Protein AF-A0A7Y1MMQ5-F1 (afdb_monomer)

pLDDT: mean 91.41, std 6.08, range [56.22, 96.56]

Radius of gyration: 12.23 Å; Cα contacts (8 Å, |Δi|>4): 126; chains: 1; bounding box: 31×23×30 Å

Secondary structure (DSSP, 8-state):
--HHHHHHHHHHHHHHTT---SS-S--SS--SBS--EEEE-TTS-EEEEEEETTEEEEEEEES-HHHHHHHHHHHHS--

Organism: NCBI:txid78544

Nearest PDB structures (foldseek):
  9gco-assembly1_C  TM=5.067E-01  e=1.781E+00  Xenorhabdus bovienii SS-2004
  7t3b-assembly1_E  TM=3.721E-01  e=6.792E-01  Homo sapiens
  4g6h-assembly1_A  TM=3.417E-01  e=9.366E-01  Saccharomyces cerevisiae S288C
  8fw5-assembly1_E  TM=3.692E-01  e=1.781E+00  Escherichia coli
  5yjw-assembly1_A-2  TM=3.474E-01  e=2.160E+00  Saccharomyces cerevisiae S288C

Foldseek 3Di:
DDVVLLFVLLQVVCVVVVHGDPDQPEAQDADQCFDWHWDQDPVQKIWTWGHHNNHTPDIDIDSDSNVVSVVSVCVVPPD

Sequence (79 aa):
MKIEQIAECFFKYANEQGNPYDKFPLGTEVDEFGAPYIEISGSGKLAIVAKDRGEECLRKETTSPEVLAKWVYEVFNKD

Mean predicted aligned error: 3.59 Å

Solvent-accessible surface area (backbone atoms only — not comparable to full-atom values): 4607 Å² total; per-residue (Å²): 130,58,72,67,59,28,42,53,37,27,50,53,50,29,46,74,72,73,54,73,65,98,63,75,93,66,53,68,64,88,40,47,80,49,48,68,21,42,47,77,44,96,87,45,43,36,30,46,35,18,14,48,82,75,43,77,77,41,78,51,76,44,73,48,49,58,62,51,19,50,51,54,51,49,70,80,66,60,130

Structure (mmCIF, N/CA/C/O backbone):
data_AF-A0A7Y1MMQ5-F1
#
_entry.id   AF-A0A7Y1MMQ5-F1
#
loop_
_atom_site.group_PDB
_atom_site.id
_atom_si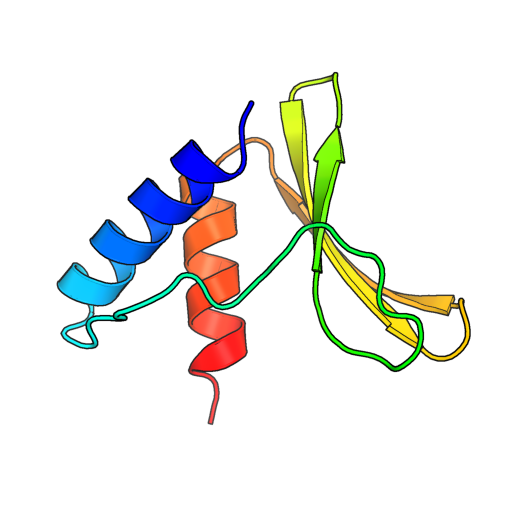te.type_symbol
_atom_site.label_atom_id
_atom_site.label_alt_id
_atom_site.label_comp_id
_atom_site.label_asym_id
_atom_site.label_entity_id
_atom_site.label_seq_id
_atom_site.pdbx_PDB_ins_code
_atom_site.Cartn_x
_atom_site.Cartn_y
_atom_site.Cartn_z
_atom_site.occupancy
_atom_site.B_iso_or_equiv
_atom_site.auth_seq_id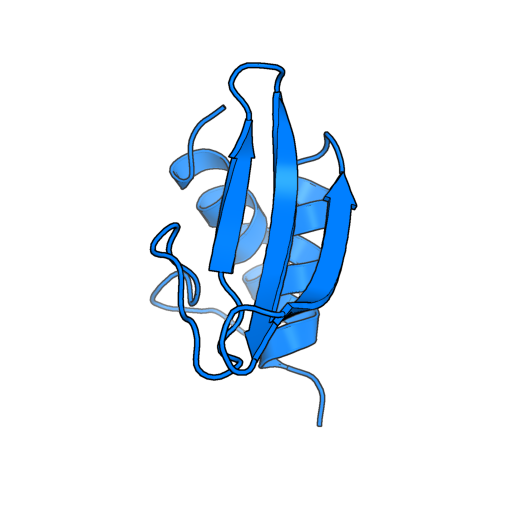
_atom_site.auth_comp_id
_atom_site.auth_asym_id
_atom_site.auth_atom_id
_atom_site.pdbx_PDB_model_num
ATOM 1 N N . MET A 1 1 ? 10.189 3.965 8.056 1.00 68.81 1 MET A N 1
ATOM 2 C CA . MET A 1 1 ? 8.790 3.499 7.961 1.00 68.81 1 MET A CA 1
ATOM 3 C C . MET A 1 1 ? 8.801 2.145 7.283 1.00 68.81 1 MET A C 1
ATOM 5 O O . MET A 1 1 ? 9.701 1.917 6.483 1.00 68.81 1 MET A O 1
ATOM 9 N N . LYS A 1 2 ? 7.898 1.244 7.654 1.00 82.25 2 LYS A N 1
ATOM 10 C CA . LYS A 1 2 ? 7.926 -0.162 7.233 1.00 82.25 2 LYS A CA 1
ATOM 11 C C . LYS A 1 2 ? 6.628 -0.539 6.513 1.00 82.25 2 LYS A C 1
ATOM 13 O O . LYS A 1 2 ? 5.596 0.064 6.805 1.00 82.25 2 LYS A O 1
ATOM 18 N N . ILE A 1 3 ? 6.678 -1.501 5.587 1.00 86.69 3 ILE A N 1
ATOM 19 C CA . ILE A 1 3 ? 5.497 -1.936 4.818 1.00 86.69 3 ILE A CA 1
ATOM 20 C C . ILE A 1 3 ? 4.407 -2.498 5.739 1.00 86.69 3 ILE A C 1
ATOM 22 O O . ILE A 1 3 ? 3.221 -2.288 5.504 1.00 86.69 3 ILE A O 1
ATOM 26 N N . GLU A 1 4 ? 4.815 -3.101 6.853 1.00 90.56 4 GLU A N 1
ATOM 27 C CA . GLU A 1 4 ? 3.949 -3.644 7.894 1.00 90.56 4 GLU A CA 1
ATOM 28 C C . GLU A 1 4 ? 2.987 -2.582 8.452 1.00 90.56 4 GLU A C 1
ATOM 30 O O . GLU A 1 4 ? 1.798 -2.849 8.577 1.00 90.56 4 GLU A O 1
ATOM 35 N N . GLN A 1 5 ? 3.452 -1.346 8.670 1.00 91.81 5 GLN A N 1
ATOM 36 C CA . GLN A 1 5 ? 2.600 -0.261 9.182 1.00 91.81 5 GLN A CA 1
ATOM 37 C C . GLN A 1 5 ? 1.526 0.159 8.170 1.00 91.81 5 GLN A C 1
ATOM 39 O O . GLN A 1 5 ? 0.411 0.516 8.541 1.00 91.81 5 GLN A O 1
ATOM 44 N N . ILE A 1 6 ? 1.860 0.125 6.878 1.00 93.00 6 ILE A N 1
ATOM 45 C CA . ILE A 1 6 ? 0.913 0.431 5.800 1.00 93.00 6 ILE A CA 1
ATOM 46 C C . ILE A 1 6 ? -0.132 -0.686 5.714 1.00 93.00 6 ILE A C 1
ATOM 48 O O . ILE A 1 6 ? -1.323 -0.399 5.592 1.00 93.00 6 ILE A O 1
ATOM 52 N N . ALA A 1 7 ? 0.303 -1.944 5.829 1.00 94.44 7 ALA A N 1
ATOM 53 C CA . ALA A 1 7 ? -0.582 -3.101 5.836 1.00 94.44 7 ALA A CA 1
ATOM 54 C C . ALA A 1 7 ? -1.563 -3.062 7.022 1.00 94.44 7 ALA A C 1
ATOM 56 O O . ALA A 1 7 ? -2.757 -3.275 6.825 1.00 94.44 7 ALA A O 1
ATOM 57 N N . GLU A 1 8 ? -1.108 -2.710 8.229 1.00 95.44 8 GLU A N 1
ATOM 58 C CA . GLU A 1 8 ? -1.982 -2.523 9.398 1.00 95.44 8 GLU A CA 1
ATOM 59 C C . GLU A 1 8 ? -3.065 -1.461 9.147 1.00 95.44 8 GLU A C 1
ATOM 61 O O . GLU A 1 8 ? -4.252 -1.711 9.381 1.00 95.44 8 GLU A O 1
ATOM 66 N N . CYS A 1 9 ? -2.681 -0.293 8.615 1.00 95.94 9 CYS A N 1
ATOM 67 C CA . CYS A 1 9 ? -3.633 0.753 8.235 1.00 95.94 9 CYS A CA 1
ATOM 68 C C . CYS A 1 9 ? -4.635 0.263 7.181 1.00 95.94 9 CYS A C 1
ATOM 70 O O . CYS A 1 9 ? -5.820 0.587 7.263 1.00 95.94 9 CYS A O 1
ATOM 72 N N . PHE A 1 10 ? -4.175 -0.526 6.209 1.00 96.50 10 PHE A N 1
ATOM 73 C CA . PHE A 1 10 ? -5.021 -1.082 5.159 1.00 96.50 10 PHE A CA 1
ATOM 74 C C . PHE A 1 10 ? -6.044 -2.067 5.708 1.00 96.50 10 PHE A C 1
ATOM 76 O O . PHE A 1 10 ? -7.228 -1.901 5.435 1.00 96.50 10 PHE A O 1
ATOM 83 N N . PHE A 1 11 ? -5.630 -3.048 6.513 1.00 96.50 11 PHE A N 1
ATOM 84 C CA . PHE A 1 11 ? -6.562 -4.028 7.074 1.00 96.50 11 PHE A CA 1
ATOM 85 C C . PHE A 1 11 ? -7.599 -3.367 7.975 1.00 96.50 11 PHE A C 1
ATOM 87 O O . PHE A 1 11 ? -8.775 -3.723 7.924 1.00 96.50 11 PHE A O 1
ATOM 94 N N . LYS A 1 12 ? -7.188 -2.370 8.768 1.00 96.56 12 LYS A N 1
ATOM 95 C CA . LYS A 1 12 ? -8.126 -1.569 9.554 1.00 96.56 12 LYS A CA 1
ATOM 96 C C . LYS A 1 12 ? -9.153 -0.883 8.650 1.00 96.56 12 LYS A C 1
ATOM 98 O O . LYS A 1 12 ? -10.348 -1.046 8.871 1.00 96.56 12 LYS A O 1
ATOM 103 N N . TYR A 1 13 ? -8.695 -0.170 7.622 1.00 96.06 13 TYR A N 1
ATOM 104 C CA . TYR A 1 13 ? -9.580 0.547 6.708 1.00 96.06 13 TYR A CA 1
ATOM 105 C C . TYR A 1 13 ? -10.517 -0.398 5.938 1.00 96.06 13 TYR A C 1
ATOM 107 O O . TYR A 1 13 ? -11.714 -0.147 5.864 1.00 96.06 13 TYR A O 1
ATOM 115 N N . ALA A 1 14 ? -10.002 -1.514 5.423 1.00 95.88 14 ALA A N 1
ATOM 116 C CA . ALA A 1 14 ? -10.771 -2.517 4.692 1.00 95.88 14 ALA A CA 1
ATOM 117 C C . ALA A 1 14 ? -11.873 -3.153 5.563 1.00 95.88 14 ALA A C 1
ATOM 119 O O . ALA A 1 14 ? -13.021 -3.275 5.132 1.00 95.88 14 ALA A O 1
ATOM 120 N N . ASN A 1 15 ? -11.558 -3.460 6.828 1.00 95.81 15 ASN A N 1
ATOM 121 C CA . ASN A 1 15 ? -12.548 -3.898 7.815 1.00 95.81 15 ASN A CA 1
ATOM 122 C C . ASN A 1 15 ? -13.626 -2.832 8.069 1.00 95.81 15 ASN A C 1
ATOM 124 O O . ASN A 1 15 ? -14.807 -3.164 8.122 1.00 95.81 15 ASN A O 1
ATOM 128 N N . GLU A 1 16 ? -13.245 -1.556 8.195 1.00 95.38 16 GLU A N 1
ATOM 129 C CA . GLU A 1 16 ? -14.190 -0.438 8.363 1.00 95.38 16 GLU A CA 1
ATOM 130 C C . GLU A 1 16 ? -15.114 -0.256 7.145 1.00 95.38 16 GLU A C 1
ATOM 132 O O . GLU A 1 16 ? -16.253 0.176 7.310 1.00 95.38 16 GLU A O 1
ATOM 137 N N . GLN A 1 17 ? -14.658 -0.612 5.938 1.00 94.81 17 GLN A N 1
ATOM 138 C CA . GLN A 1 17 ? -15.487 -0.630 4.724 1.00 94.81 17 GLN A CA 1
ATOM 139 C C . GLN A 1 17 ? -16.380 -1.880 4.606 1.00 94.81 17 GLN A C 1
ATOM 141 O O . GLN A 1 17 ? -17.172 -1.976 3.672 1.00 94.81 17 GLN A O 1
ATOM 146 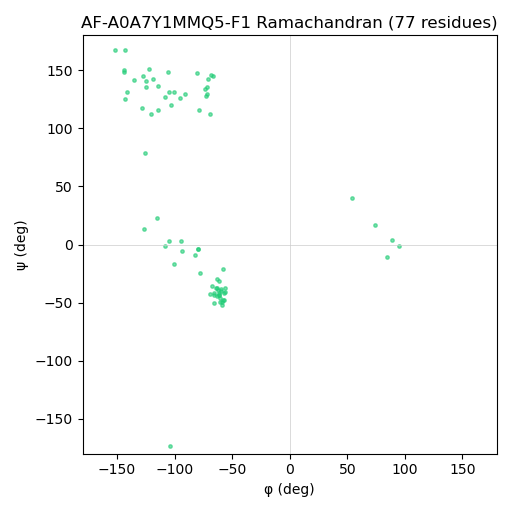N N . GLY A 1 18 ? -16.271 -2.845 5.526 1.00 94.38 18 GLY A N 1
ATOM 147 C CA . GLY A 1 18 ? -17.015 -4.106 5.462 1.00 94.38 18 GLY A CA 1
ATOM 148 C C . GLY A 1 18 ? -16.499 -5.084 4.402 1.00 94.38 18 GLY A C 1
ATOM 149 O O . GLY A 1 18 ? -17.210 -6.025 4.057 1.00 94.38 18 GLY A O 1
ATOM 150 N N . ASN A 1 19 ? -15.277 -4.883 3.900 1.00 93.81 19 ASN A N 1
ATOM 151 C CA . ASN A 1 19 ? -14.632 -5.743 2.911 1.00 93.81 19 ASN A CA 1
ATOM 152 C C . ASN A 1 19 ? -13.258 -6.203 3.433 1.00 93.81 19 ASN A C 1
ATOM 154 O O . ASN A 1 19 ? -12.235 -5.606 3.089 1.00 93.81 19 ASN A O 1
ATOM 158 N N . PRO A 1 20 ? -13.214 -7.199 4.334 1.00 92.88 20 PRO A N 1
ATOM 159 C CA . PRO A 1 20 ? -11.971 -7.671 4.934 1.00 92.88 20 PRO A CA 1
ATOM 160 C C . PRO A 1 20 ? -11.057 -8.336 3.897 1.00 92.88 20 PRO A C 1
ATOM 162 O O . PRO A 1 20 ? -11.514 -9.035 2.997 1.00 92.88 20 PRO A O 1
ATOM 165 N N . TYR A 1 21 ? -9.748 -8.161 4.067 1.00 94.00 21 TYR A N 1
ATOM 166 C CA . TYR A 1 21 ? -8.720 -8.791 3.236 1.00 94.00 21 TYR A CA 1
ATOM 167 C C . TYR A 1 21 ? -7.895 -9.776 4.065 1.00 94.00 21 TYR A C 1
ATOM 169 O O . TYR A 1 21 ? -7.438 -9.427 5.151 1.00 94.00 21 TYR A O 1
ATOM 177 N N . ASP A 1 22 ? -7.611 -10.956 3.509 1.00 91.56 22 ASP A N 1
ATOM 178 C CA . ASP A 1 22 ? -6.714 -11.943 4.134 1.00 91.56 22 ASP A CA 1
ATOM 179 C C . ASP A 1 22 ? -5.228 -11.591 3.964 1.00 91.56 22 ASP A C 1
ATOM 181 O O . ASP A 1 22 ? -4.372 -12.031 4.731 1.00 91.56 22 ASP A O 1
ATOM 185 N N . LYS A 1 23 ? -4.903 -10.813 2.924 1.00 93.12 23 LYS A N 1
ATOM 186 C CA . LYS A 1 23 ? -3.535 -10.402 2.600 1.00 93.12 23 LYS A CA 1
ATOM 187 C C . LYS A 1 23 ? -3.487 -8.989 2.043 1.00 93.12 23 LYS A C 1
ATOM 189 O O . LYS A 1 23 ? -4.414 -8.537 1.373 1.00 93.12 23 LYS A O 1
ATOM 194 N N . PHE A 1 24 ? -2.368 -8.319 2.285 1.00 92.06 24 PHE A N 1
ATOM 195 C CA . PHE A 1 24 ? -2.105 -7.014 1.701 1.00 92.06 24 PHE A CA 1
ATOM 196 C C . PHE A 1 24 ? -1.803 -7.181 0.198 1.00 92.06 24 PHE A C 1
ATOM 198 O O . PHE A 1 24 ? -0.991 -8.041 -0.151 1.00 92.06 24 PHE A O 1
ATOM 205 N N . PRO A 1 25 ? -2.465 -6.429 -0.702 1.00 90.69 25 PRO A N 1
ATOM 206 C CA . PRO A 1 25 ? -2.426 -6.721 -2.136 1.00 90.69 25 PRO A CA 1
ATOM 207 C C . PRO A 1 25 ? -1.190 -6.171 -2.862 1.00 90.69 25 PRO A C 1
ATOM 209 O O . PRO A 1 25 ? -0.989 -6.512 -4.024 1.00 90.69 25 PRO A O 1
ATOM 212 N N . LEU A 1 26 ? -0.370 -5.340 -2.208 1.00 91.31 26 LEU A N 1
ATOM 213 C CA . LEU A 1 26 ? 0.800 -4.707 -2.818 1.00 91.31 26 LEU A CA 1
ATOM 214 C C . LEU A 1 26 ? 2.113 -5.096 -2.148 1.00 91.31 26 LEU A C 1
ATOM 216 O O . LEU A 1 26 ? 2.209 -5.190 -0.926 1.00 91.31 26 LEU A O 1
ATOM 220 N N . GLY A 1 27 ? 3.142 -5.244 -2.977 1.00 91.25 27 GLY A N 1
ATOM 221 C CA . GLY A 1 27 ? 4.534 -5.347 -2.554 1.00 91.25 27 GLY A CA 1
ATOM 222 C C . GLY A 1 27 ? 5.314 -4.055 -2.805 1.00 91.25 27 GLY A C 1
ATOM 223 O O . GLY A 1 27 ? 4.767 -3.033 -3.220 1.00 91.25 27 GLY A O 1
ATOM 224 N N . THR A 1 28 ? 6.621 -4.127 -2.562 1.00 90.81 28 THR A N 1
ATOM 225 C CA . THR A 1 28 ? 7.602 -3.074 -2.888 1.00 90.81 28 THR A CA 1
ATOM 226 C C . THR A 1 28 ? 8.462 -3.423 -4.103 1.00 90.81 28 THR A C 1
ATOM 228 O O . THR A 1 28 ? 9.400 -2.697 -4.422 1.00 90.81 28 THR A O 1
ATOM 231 N N . GLU A 1 29 ? 8.203 -4.565 -4.739 1.00 90.69 29 GLU A N 1
ATOM 232 C CA . GLU A 1 29 ? 8.905 -4.978 -5.952 1.00 90.69 29 GLU A CA 1
ATOM 233 C C . GLU A 1 29 ? 8.417 -4.143 -7.135 1.00 90.69 29 GLU A C 1
ATOM 235 O O . GLU A 1 29 ? 7.217 -3.933 -7.298 1.00 90.69 29 GLU A O 1
ATOM 240 N N . VAL A 1 30 ? 9.360 -3.639 -7.931 1.00 88.94 30 VAL A N 1
ATOM 241 C CA . VAL A 1 30 ? 9.054 -2.826 -9.109 1.00 88.94 30 VAL A CA 1
ATOM 242 C C . VAL A 1 30 ? 8.489 -3.730 -10.198 1.00 88.94 30 VAL A C 1
ATOM 244 O O . VAL A 1 30 ? 9.126 -4.710 -10.579 1.00 88.94 30 VAL A O 1
ATOM 247 N N . ASP A 1 31 ? 7.330 -3.352 -10.725 1.00 85.81 31 ASP A N 1
ATOM 248 C CA . ASP A 1 31 ? 6.719 -3.969 -11.899 1.00 85.81 31 ASP A CA 1
ATOM 249 C C . ASP A 1 31 ? 6.813 -3.000 -13.089 1.00 85.81 31 ASP A C 1
ATOM 251 O O . ASP A 1 31 ? 6.444 -1.828 -12.978 1.00 85.81 31 ASP A O 1
ATOM 255 N N . GLU A 1 32 ? 7.360 -3.472 -14.213 1.00 84.62 32 GLU A N 1
ATOM 256 C CA . GLU A 1 32 ? 7.541 -2.676 -15.439 1.00 84.62 32 GLU A CA 1
ATOM 257 C C . GLU A 1 32 ? 6.392 -2.833 -16.451 1.00 84.62 32 GLU A C 1
ATOM 259 O O . GLU A 1 32 ? 6.458 -2.275 -17.545 1.00 84.62 32 GLU A O 1
ATOM 264 N N . PHE A 1 33 ? 5.346 -3.590 -16.122 1.00 86.38 33 PHE A N 1
ATOM 265 C CA . PHE A 1 33 ? 4.227 -3.945 -17.001 1.00 86.38 33 PHE A CA 1
ATOM 266 C C . PHE A 1 33 ? 2.885 -3.372 -16.521 1.00 86.38 33 PHE A C 1
ATOM 268 O O . PHE A 1 33 ? 1.816 -3.862 -16.887 1.00 86.38 33 PHE A O 1
ATOM 275 N N . GLY A 1 34 ? 2.930 -2.307 -15.726 1.00 85.19 34 GLY A N 1
ATOM 276 C CA . GLY A 1 34 ? 1.778 -1.504 -15.333 1.00 85.19 34 GLY A CA 1
ATOM 277 C C . GLY A 1 34 ? 1.155 -1.897 -13.999 1.00 85.19 34 GLY A C 1
ATOM 278 O O . GLY A 1 34 ? 0.210 -1.229 -13.574 1.00 85.19 34 GLY A O 1
ATOM 279 N N . ALA A 1 35 ? 1.657 -2.931 -13.313 1.00 89.75 35 ALA A N 1
ATOM 280 C CA . ALA A 1 35 ? 1.127 -3.262 -11.997 1.00 89.75 35 ALA A CA 1
ATOM 281 C C . ALA A 1 35 ? 1.567 -2.211 -10.955 1.00 89.75 35 ALA A C 1
ATOM 283 O O . ALA A 1 35 ? 2.729 -1.792 -10.937 1.00 89.75 35 ALA A O 1
ATOM 284 N N . PRO A 1 36 ? 0.655 -1.755 -10.079 1.00 93.62 36 PRO A N 1
ATOM 285 C CA . PRO A 1 36 ? 1.015 -0.838 -9.014 1.00 93.62 36 PRO A CA 1
ATOM 286 C C . PRO A 1 36 ? 1.902 -1.525 -7.969 1.00 93.62 36 PRO A C 1
ATOM 288 O O . PRO A 1 36 ? 1.712 -2.696 -7.650 1.00 93.62 36 PRO A O 1
ATOM 291 N N . TYR A 1 37 ? 2.827 -0.769 -7.386 1.00 94.19 37 TYR A N 1
ATOM 292 C CA . TYR A 1 37 ? 3.694 -1.176 -6.283 1.00 94.19 37 TYR A CA 1
ATOM 293 C C . TYR A 1 37 ? 3.925 -0.006 -5.316 1.00 94.19 37 TYR A C 1
ATOM 295 O O . TYR A 1 37 ? 3.578 1.145 -5.604 1.00 94.19 37 TYR A O 1
ATOM 303 N N . ILE A 1 38 ? 4.474 -0.296 -4.135 1.00 94.25 38 ILE A N 1
ATOM 304 C CA . ILE A 1 38 ? 4.751 0.711 -3.106 1.00 94.25 38 ILE A CA 1
ATOM 305 C C . ILE A 1 38 ? 6.225 1.103 -3.118 1.00 94.25 38 ILE A C 1
ATOM 307 O O . ILE A 1 38 ? 7.105 0.251 -3.016 1.00 94.25 38 ILE A O 1
ATOM 311 N N . GLU A 1 39 ? 6.495 2.406 -3.122 1.00 94.12 39 GLU A N 1
ATOM 312 C CA . GLU A 1 39 ? 7.824 2.951 -2.838 1.00 94.12 39 GLU A CA 1
ATOM 313 C C . GLU A 1 39 ? 7.858 3.557 -1.431 1.00 94.12 39 GLU A C 1
ATOM 315 O O . GLU A 1 39 ? 6.995 4.350 -1.048 1.00 94.12 39 GLU A O 1
ATOM 320 N N . ILE A 1 40 ? 8.881 3.190 -0.654 1.00 91.88 40 ILE A N 1
ATOM 321 C CA . ILE A 1 40 ? 9.139 3.726 0.686 1.00 91.88 40 ILE A CA 1
ATOM 322 C C . ILE A 1 40 ? 10.519 4.381 0.669 1.00 91.88 40 ILE A C 1
ATOM 324 O O . ILE A 1 40 ? 11.543 3.710 0.556 1.00 91.88 40 ILE A O 1
ATOM 328 N N . SER A 1 41 ? 10.561 5.703 0.807 1.00 88.88 41 SER A N 1
ATOM 329 C CA . SER A 1 41 ? 11.818 6.443 0.906 1.00 88.88 41 SER A CA 1
ATOM 330 C C . SER A 1 41 ? 12.386 6.376 2.325 1.00 88.88 41 SER A C 1
ATOM 332 O O . SER A 1 41 ? 11.649 6.449 3.312 1.00 88.88 41 SER A O 1
ATOM 334 N N . GLY A 1 42 ? 13.717 6.381 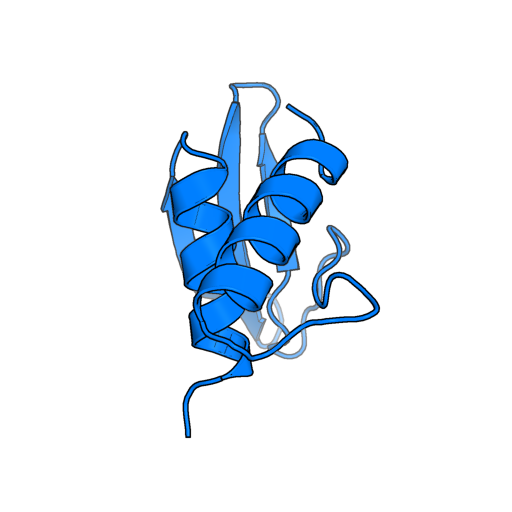2.447 1.00 83.38 42 GLY A N 1
ATOM 335 C CA . GLY A 1 42 ? 14.406 6.545 3.735 1.00 83.38 42 GLY A CA 1
ATOM 336 C C . GLY A 1 42 ? 14.0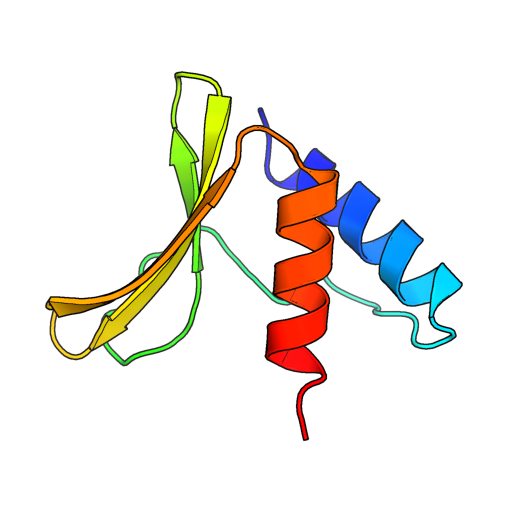49 7.848 4.469 1.00 83.38 42 GLY A C 1
ATOM 337 O O . GLY A 1 42 ? 14.162 7.917 5.688 1.00 83.38 42 GLY A O 1
ATOM 338 N N . SER A 1 43 ? 13.549 8.855 3.743 1.00 85.38 43 SER A N 1
ATOM 339 C CA . SER A 1 43 ? 13.053 10.128 4.294 1.00 85.38 43 SER A CA 1
ATOM 340 C C . SER A 1 43 ? 11.637 10.060 4.890 1.00 85.38 43 SER A C 1
ATOM 342 O O . SER A 1 43 ? 11.155 11.053 5.426 1.00 85.38 43 SER A O 1
ATOM 344 N N . GLY A 1 44 ? 10.955 8.911 4.798 1.00 84.62 44 GLY A N 1
ATOM 345 C CA . GLY A 1 44 ? 9.583 8.736 5.286 1.00 84.62 44 GLY A CA 1
ATOM 346 C C . GLY A 1 44 ? 8.490 9.086 4.272 1.00 84.62 44 GLY A C 1
ATOM 347 O O . GLY A 1 44 ? 7.313 9.016 4.615 1.00 84.62 44 GLY A O 1
ATOM 348 N N . LYS A 1 45 ? 8.852 9.430 3.030 1.00 92.19 45 LYS A N 1
ATOM 349 C CA . LYS A 1 45 ? 7.890 9.512 1.921 1.00 92.19 45 LYS A CA 1
ATOM 350 C C . LYS A 1 45 ? 7.419 8.120 1.503 1.00 92.19 45 LYS A C 1
ATOM 352 O O . LYS A 1 45 ? 8.215 7.182 1.466 1.00 92.19 45 LYS A O 1
ATOM 357 N N . LEU A 1 46 ? 6.144 8.030 1.160 1.00 95.00 46 LEU A N 1
ATOM 358 C CA . LEU A 1 46 ? 5.433 6.839 0.721 1.00 95.00 46 LEU A CA 1
ATOM 359 C C . LEU A 1 46 ? 4.776 7.119 -0.628 1.00 95.00 46 LEU A C 1
ATOM 361 O O . LEU A 1 46 ? 4.210 8.197 -0.805 1.00 95.00 46 LEU A O 1
ATOM 365 N N . ALA A 1 47 ? 4.781 6.162 -1.548 1.00 95.31 47 ALA A N 1
ATOM 366 C CA . ALA A 1 47 ? 4.105 6.328 -2.828 1.00 95.31 47 ALA A CA 1
ATOM 367 C C . ALA A 1 47 ? 3.464 5.035 -3.331 1.00 95.31 47 ALA A C 1
ATOM 369 O O . ALA A 1 47 ? 3.993 3.954 -3.087 1.00 95.31 47 ALA A O 1
ATOM 370 N N . ILE A 1 48 ? 2.352 5.165 -4.060 1.00 94.88 48 ILE A N 1
ATOM 371 C CA . ILE A 1 48 ? 1.898 4.140 -5.010 1.00 94.88 48 ILE A CA 1
ATOM 372 C C . ILE A 1 48 ? 2.425 4.551 -6.374 1.00 94.88 48 ILE A C 1
ATOM 374 O O . ILE A 1 48 ? 2.189 5.686 -6.806 1.00 94.88 48 ILE A O 1
ATOM 378 N N . VAL A 1 49 ? 3.126 3.638 -7.030 1.00 95.06 49 VAL A N 1
ATOM 379 C CA . VAL A 1 49 ? 3.740 3.850 -8.338 1.00 95.06 49 VAL A CA 1
ATOM 380 C C . VAL A 1 49 ? 3.302 2.737 -9.275 1.00 95.06 49 VAL A C 1
ATOM 382 O O . VAL A 1 49 ? 3.128 1.609 -8.836 1.00 95.06 49 VAL A O 1
ATOM 385 N N . ALA A 1 50 ? 3.109 3.045 -10.551 1.00 93.50 50 ALA A N 1
ATOM 386 C CA . ALA A 1 50 ? 3.004 2.046 -11.609 1.00 93.50 50 ALA A CA 1
ATOM 387 C C . ALA A 1 50 ? 3.847 2.507 -12.798 1.00 93.50 50 ALA A C 1
ATOM 389 O O . ALA A 1 50 ? 3.900 3.707 -13.100 1.00 93.50 50 ALA A O 1
ATOM 390 N N . LYS A 1 51 ? 4.514 1.557 -13.453 1.00 93.19 51 LYS A N 1
ATOM 391 C CA . LYS A 1 51 ? 5.354 1.807 -14.626 1.00 93.19 51 LYS A CA 1
ATOM 392 C C . LYS A 1 51 ? 4.903 0.936 -15.779 1.00 93.19 51 LYS A C 1
ATOM 394 O O . LYS A 1 51 ? 4.696 -0.250 -15.577 1.00 93.19 51 LYS A O 1
ATOM 399 N N . ASP A 1 52 ? 4.797 1.502 -16.973 1.00 91.25 52 ASP A N 1
ATOM 400 C CA . ASP A 1 52 ? 4.553 0.761 -18.210 1.00 91.25 52 ASP A CA 1
ATOM 401 C C . ASP A 1 52 ? 5.779 0.897 -19.116 1.00 91.25 52 ASP A C 1
ATOM 403 O O . ASP A 1 52 ? 6.147 1.997 -19.529 1.00 91.25 52 ASP A O 1
ATOM 407 N N . ARG A 1 53 ? 6.458 -0.222 -19.382 1.00 90.19 53 ARG A N 1
ATOM 408 C CA . ARG A 1 53 ? 7.710 -0.302 -20.156 1.00 90.19 53 ARG A CA 1
ATOM 409 C C . ARG A 1 53 ? 8.806 0.626 -19.623 1.00 90.19 53 ARG A C 1
ATOM 411 O O . ARG A 1 53 ? 9.532 1.248 -20.395 1.00 90.19 53 ARG A O 1
ATOM 418 N N . GLY A 1 54 ? 8.906 0.710 -18.298 1.00 85.62 54 GLY A N 1
ATOM 419 C CA . GLY A 1 54 ? 9.882 1.543 -17.591 1.00 85.62 54 GLY A CA 1
ATOM 420 C C . GLY A 1 54 ? 9.461 3.005 -17.400 1.00 85.62 54 GLY A C 1
ATOM 421 O O . GLY A 1 54 ? 10.074 3.699 -16.589 1.00 85.62 54 GLY A O 1
ATOM 422 N N . GLU A 1 55 ? 8.392 3.462 -18.058 1.00 89.62 55 GLU A N 1
ATOM 423 C CA . GLU A 1 55 ? 7.878 4.828 -17.931 1.00 89.62 55 GLU A CA 1
ATOM 424 C C . GLU A 1 55 ? 6.823 4.904 -16.823 1.00 89.62 55 GLU A C 1
ATOM 426 O O . GLU A 1 55 ? 5.876 4.118 -16.785 1.00 89.62 55 GLU A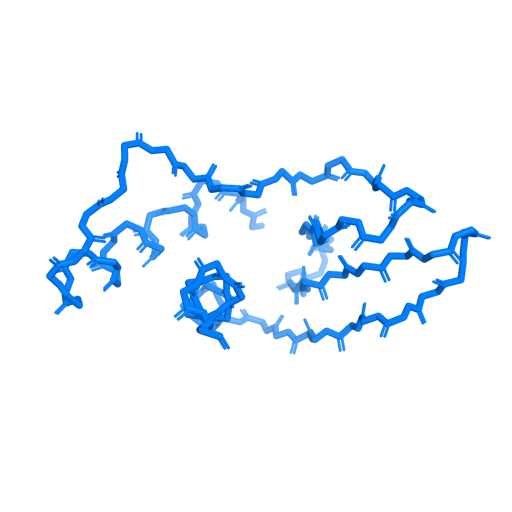 O 1
ATOM 431 N N . GLU A 1 56 ? 6.957 5.861 -15.908 1.00 91.19 56 GLU A N 1
ATOM 432 C CA . GLU A 1 56 ? 5.999 6.045 -14.815 1.00 91.19 56 GLU A CA 1
ATOM 433 C C . GLU A 1 56 ? 4.652 6.550 -15.341 1.00 91.19 56 GLU A C 1
ATOM 435 O O . GLU A 1 56 ? 4.525 7.688 -15.790 1.00 91.19 56 GLU A O 1
ATOM 440 N N . CYS A 1 57 ? 3.625 5.705 -15.247 1.00 91.25 57 CYS A N 1
ATOM 441 C CA . CYS A 1 57 ? 2.264 6.025 -15.675 1.00 91.25 57 CYS A CA 1
ATOM 442 C C . CYS A 1 57 ? 1.345 6.400 -14.499 1.00 91.25 57 CYS A C 1
ATOM 444 O O . CYS A 1 57 ? 0.301 7.025 -14.694 1.00 91.25 57 CYS A O 1
ATOM 446 N N . LEU A 1 58 ? 1.750 6.076 -13.267 1.00 92.00 58 LEU A N 1
ATOM 447 C CA . LEU A 1 58 ? 1.077 6.466 -12.031 1.00 92.00 58 LEU A CA 1
ATOM 448 C C . LEU A 1 58 ? 2.124 6.805 -10.966 1.00 92.00 58 LEU A C 1
ATOM 450 O O . LEU A 1 58 ? 3.007 5.999 -10.688 1.00 92.00 58 LEU A O 1
ATOM 454 N N . ARG A 1 59 ? 1.974 7.954 -10.301 1.00 94.69 59 ARG A N 1
ATOM 455 C CA . ARG A 1 59 ? 2.608 8.230 -9.006 1.00 94.69 59 ARG A CA 1
ATOM 456 C C . ARG A 1 59 ? 1.658 9.037 -8.129 1.00 94.69 59 ARG A C 1
ATOM 458 O O . ARG A 1 59 ? 1.211 10.115 -8.515 1.00 94.69 59 ARG A O 1
ATOM 465 N N . LYS A 1 60 ? 1.386 8.541 -6.922 1.00 95.38 60 LYS A N 1
ATOM 466 C CA . LYS A 1 60 ? 0.739 9.308 -5.847 1.00 95.38 60 LYS A CA 1
ATOM 467 C C . LYS A 1 60 ? 1.579 9.194 -4.586 1.00 95.38 60 LYS A C 1
ATOM 469 O O . LYS A 1 60 ? 1.739 8.095 -4.065 1.00 95.38 60 LYS A O 1
ATOM 474 N N . GLU A 1 61 ? 2.092 10.322 -4.103 1.00 95.81 61 GLU A N 1
ATOM 475 C CA . GLU A 1 61 ? 2.962 10.385 -2.926 1.00 95.81 61 GLU A CA 1
ATOM 476 C C . GLU A 1 61 ? 2.240 10.951 -1.700 1.00 95.81 61 GLU A C 1
ATOM 478 O O . GLU A 1 61 ? 1.380 11.825 -1.799 1.00 95.81 61 GLU A O 1
ATOM 483 N N . THR A 1 62 ? 2.629 10.480 -0.523 1.00 95.69 62 THR A N 1
ATOM 484 C CA . THR A 1 62 ? 2.171 10.955 0.781 1.00 95.69 62 THR A CA 1
ATOM 485 C C . THR A 1 62 ? 3.257 10.716 1.828 1.00 95.69 62 THR A C 1
ATOM 487 O O . THR A 1 62 ? 4.231 10.005 1.598 1.00 95.69 62 THR A O 1
ATOM 490 N N . THR A 1 63 ? 3.111 11.306 3.005 1.00 94.31 63 THR A N 1
ATOM 491 C CA . THR A 1 63 ? 3.906 10.967 4.198 1.00 94.31 63 THR A CA 1
ATOM 492 C C . THR A 1 63 ? 3.075 10.223 5.245 1.00 94.31 63 THR A C 1
ATOM 494 O O . THR A 1 63 ? 3.597 9.846 6.291 1.00 94.31 63 THR A O 1
ATOM 497 N N . SER A 1 64 ? 1.782 10.003 4.975 1.00 94.44 64 SER A N 1
ATOM 498 C CA . SER A 1 64 ? 0.853 9.319 5.874 1.00 94.44 64 SER A CA 1
ATOM 499 C C . SER A 1 64 ? 0.586 7.878 5.413 1.00 94.44 64 SER A C 1
ATOM 501 O O . SER A 1 64 ? 0.042 7.690 4.318 1.00 94.44 64 SER A O 1
ATOM 503 N N . PRO A 1 65 ? 0.893 6.861 6.245 1.00 93.69 65 PRO A N 1
ATOM 504 C CA . PRO A 1 65 ? 0.532 5.465 5.983 1.00 93.69 65 PRO A CA 1
ATOM 505 C C . PRO A 1 65 ? -0.966 5.260 5.770 1.00 93.69 65 PRO A C 1
ATOM 507 O O . PRO A 1 65 ? -1.363 4.482 4.911 1.00 93.69 65 PRO A O 1
ATOM 510 N N . GLU A 1 66 ? -1.800 5.989 6.515 1.00 95.38 66 GLU A N 1
ATOM 511 C CA . GLU A 1 66 ? -3.259 5.884 6.435 1.00 95.38 66 GLU A CA 1
ATOM 512 C C . GLU A 1 66 ? -3.781 6.351 5.077 1.00 95.38 66 GLU A C 1
ATOM 514 O O . GLU A 1 66 ? -4.658 5.724 4.489 1.00 95.38 66 GLU A O 1
ATOM 519 N N . VAL A 1 67 ? -3.225 7.4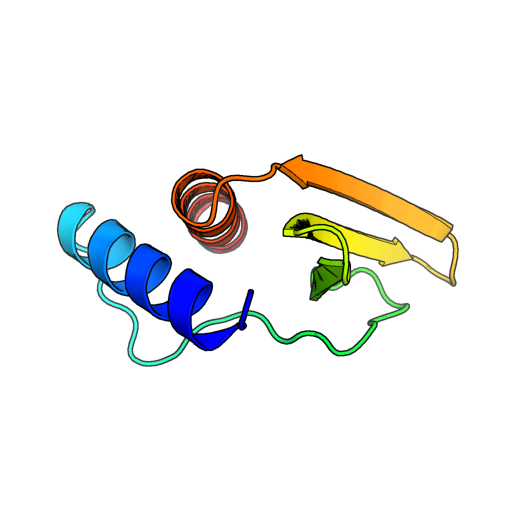51 4.562 1.00 96.38 67 VAL A N 1
ATOM 520 C CA . VAL A 1 67 ? -3.581 7.967 3.236 1.00 96.38 67 VAL A CA 1
ATOM 521 C C . VAL A 1 67 ? -3.150 6.982 2.154 1.00 96.38 67 VA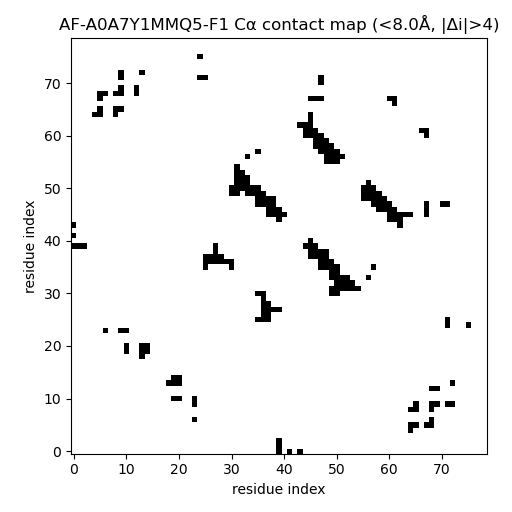L A C 1
ATOM 523 O O . VAL A 1 67 ? -3.936 6.694 1.254 1.00 96.38 67 VAL A O 1
ATOM 526 N N . LEU A 1 68 ? -1.935 6.431 2.263 1.00 95.56 68 LEU A N 1
ATOM 527 C CA . LEU A 1 68 ? -1.449 5.432 1.316 1.00 95.56 68 LEU A CA 1
ATOM 528 C C . LEU A 1 68 ? -2.354 4.192 1.325 1.00 95.56 68 LEU A C 1
ATOM 530 O O . LEU A 1 68 ? -2.813 3.766 0.272 1.00 95.56 68 LEU A O 1
ATOM 534 N N . ALA A 1 69 ? -2.665 3.657 2.506 1.00 95.31 69 ALA A N 1
ATOM 535 C CA . ALA A 1 69 ? -3.519 2.487 2.685 1.00 95.31 69 ALA A CA 1
ATOM 536 C C . ALA A 1 69 ? -4.914 2.659 2.061 1.00 95.31 69 ALA A C 1
ATOM 538 O O . ALA A 1 69 ? -5.406 1.746 1.398 1.00 95.31 69 ALA A O 1
ATOM 539 N N . LYS A 1 70 ? -5.526 3.842 2.211 1.00 95.75 70 LYS A N 1
ATOM 540 C CA . LYS A 1 70 ? -6.802 4.171 1.556 1.00 95.75 70 LYS A CA 1
ATOM 541 C C . LYS A 1 70 ? -6.689 4.118 0.038 1.00 95.75 70 LYS A C 1
ATOM 543 O O . LYS A 1 70 ? -7.526 3.497 -0.606 1.00 95.75 70 LYS A O 1
ATOM 548 N N . TRP A 1 71 ? -5.639 4.705 -0.537 1.00 95.56 71 TRP A N 1
ATOM 549 C CA . TRP A 1 71 ? -5.429 4.641 -1.985 1.00 95.56 71 TRP A CA 1
ATOM 550 C C . TRP A 1 71 ? -5.201 3.215 -2.477 1.00 95.56 71 TRP A C 1
ATOM 552 O O . TRP A 1 71 ? -5.701 2.871 -3.542 1.00 95.56 71 TRP A O 1
ATOM 562 N N . VAL A 1 72 ? -4.488 2.377 -1.714 1.00 94.56 72 VAL A N 1
ATOM 563 C CA . VAL A 1 72 ? -4.351 0.953 -2.049 1.00 94.56 72 VAL A CA 1
ATOM 564 C C . VAL A 1 72 ? -5.730 0.306 -2.106 1.00 94.56 72 VAL A C 1
ATOM 566 O O . VAL A 1 72 ? -6.062 -0.317 -3.105 1.00 94.56 72 VAL A O 1
ATOM 569 N N . TYR A 1 73 ? -6.571 0.504 -1.091 1.00 94.94 73 TYR A N 1
ATOM 570 C CA . TYR A 1 73 ? -7.933 -0.027 -1.113 1.00 94.94 73 TYR A CA 1
ATOM 571 C C . TYR A 1 73 ? -8.726 0.461 -2.333 1.00 94.94 73 TYR A C 1
ATOM 573 O O . TYR A 1 73 ? -9.296 -0.353 -3.051 1.00 94.94 73 TYR A O 1
ATOM 581 N N . GLU A 1 74 ? -8.709 1.761 -2.623 1.00 93.56 74 GLU A N 1
ATOM 582 C CA . GLU A 1 74 ? -9.401 2.333 -3.784 1.00 93.56 74 GLU A CA 1
ATOM 583 C C . GLU A 1 74 ? -8.919 1.746 -5.119 1.00 93.56 74 GLU A C 1
ATOM 585 O O . GLU A 1 74 ? -9.730 1.533 -6.010 1.00 93.56 74 GLU A O 1
ATOM 590 N N . VAL A 1 75 ? -7.620 1.479 -5.284 1.00 90.94 75 VAL A N 1
ATOM 591 C CA . VAL A 1 75 ? -7.075 0.901 -6.527 1.00 90.94 75 VAL A CA 1
ATOM 592 C C . VAL A 1 75 ? -7.611 -0.508 -6.778 1.00 90.94 75 VAL A C 1
ATOM 594 O O . VAL A 1 75 ? -7.881 -0.853 -7.923 1.00 90.94 75 VAL A O 1
ATOM 597 N N . PHE A 1 76 ? -7.793 -1.306 -5.726 1.00 90.00 76 PHE A N 1
ATOM 598 C CA . PHE A 1 76 ? -8.241 -2.700 -5.837 1.00 90.00 76 PHE A CA 1
ATOM 599 C C . PHE A 1 76 ? -9.759 -2.883 -5.717 1.00 90.00 76 PHE A C 1
ATOM 601 O O . PHE A 1 76 ? -10.241 -4.000 -5.880 1.00 90.00 76 PHE A O 1
ATOM 608 N N . ASN A 1 77 ? -10.500 -1.812 -5.424 1.00 89.88 77 ASN A N 1
ATOM 609 C CA . ASN A 1 77 ? -11.959 -1.826 -5.263 1.00 89.88 77 ASN A CA 1
ATOM 610 C C . ASN A 1 77 ? -12.664 -0.782 -6.140 1.00 89.88 77 ASN A C 1
ATOM 612 O O . ASN A 1 77 ? -13.830 -0.473 -5.911 1.00 89.88 77 ASN A O 1
ATOM 616 N N . LYS A 1 78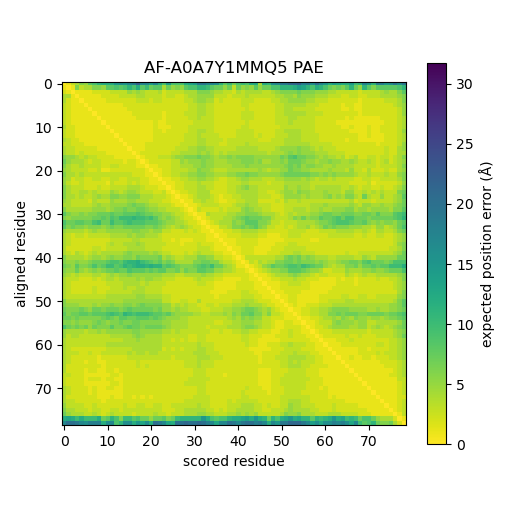 ? -11.961 -0.198 -7.114 1.00 78.81 78 LYS A N 1
ATOM 617 C CA . LYS A 1 78 ? -12.595 0.589 -8.170 1.00 78.81 78 LYS A CA 1
ATOM 618 C C . LYS A 1 78 ? -13.183 -0.369 -9.202 1.00 78.81 78 LYS A C 1
ATOM 620 O O . LYS A 1 78 ? -12.426 -1.108 -9.826 1.00 78.81 78 LYS A O 1
ATOM 625 N N . ASP A 1 79 ? -14.509 -0.336 -9.325 1.00 56.22 79 ASP A N 1
ATOM 626 C CA . ASP A 1 79 ? -15.273 -0.884 -10.456 1.00 56.22 79 ASP A CA 1
ATOM 627 C C . ASP A 1 79 ? -14.771 -0.359 -11.812 1.00 56.22 79 ASP A C 1
ATOM 629 O O . ASP A 1 79 ? -14.447 0.854 -11.907 1.00 56.22 79 ASP A O 1
#